Protein AF-A0A7W0FYQ3-F1 (afdb_monomer_lite)

Sequence (183 aa):
MTAQVAVAYENARLYTEAQRHATELKQEVAERKQAEEERARLLIREQAARAEAEAANRAKDEFLATLSHELRTPLTSVLGWSHLLRSGNLSEDASSTALETIERNAKAQSQLIDDLLDVSRIITGKLRLDAHPVEIASIIEAAIESVRPAARAKNIQLQSEVKPVAGSLFGDANRLQQVAWNL

Foldseek 3Di:
DVVVVVVVVVVVVVVVVVVVVVVVVVVVVVVVVVVVVVVVVVVVVVVVVVVVVVVVVVVVVVVVVVLVVQLVVLVVLLVVLVVVVVVVPDDPVSNVVSVVSNVVSVVSNVVSVVVVVQVVCVVVVNDDWPKDFAFVLVLLVVLCVVCVVVCVVVVHDDDDDDDGDPGTDIGRSVVSSVVSNVD

Structure (mmCIF, N/CA/C/O backbone):
data_AF-A0A7W0FYQ3-F1
#
_entry.id   AF-A0A7W0FYQ3-F1
#
loop_
_atom_site.group_PDB
_atom_site.id
_atom_site.type_symbol
_atom_site.label_atom_id
_atom_site.label_alt_id
_atom_site.label_comp_id
_atom_site.label_asym_id
_atom_site.label_entity_id
_atom_site.label_seq_id
_atom_site.pdbx_PDB_ins_code
_atom_site.Cartn_x
_atom_site.Cartn_y
_atom_site.Cartn_z
_atom_site.occupancy
_atom_site.B_iso_or_equiv
_atom_site.auth_seq_id
_atom_site.auth_comp_id
_atom_site.auth_asym_id
_atom_site.auth_atom_id
_atom_site.pdbx_PDB_model_num
ATOM 1 N N . MET A 1 1 ? 56.662 3.276 -75.898 1.00 59.31 1 MET A N 1
ATOM 2 C CA . MET A 1 1 ? 55.219 2.941 -75.914 1.00 59.31 1 MET A CA 1
ATOM 3 C C . MET A 1 1 ? 54.872 1.841 -74.900 1.00 59.31 1 MET A C 1
ATOM 5 O O . MET A 1 1 ? 53.914 2.012 -74.166 1.00 59.31 1 MET A O 1
ATOM 9 N N . THR A 1 2 ? 55.678 0.781 -74.754 1.00 70.06 2 THR A N 1
ATOM 10 C CA . THR A 1 2 ? 55.474 -0.312 -73.771 1.00 70.06 2 THR A CA 1
ATOM 11 C C . THR A 1 2 ? 55.499 0.114 -72.292 1.00 70.06 2 THR A C 1
ATOM 13 O O . THR A 1 2 ? 54.662 -0.343 -71.522 1.00 70.06 2 THR A O 1
ATOM 16 N N . ALA A 1 3 ? 56.384 1.034 -71.887 1.00 73.12 3 ALA A N 1
ATOM 17 C CA . ALA A 1 3 ? 56.471 1.493 -70.490 1.00 73.12 3 ALA A CA 1
ATOM 18 C C . ALA A 1 3 ? 55.251 2.318 -70.022 1.00 73.12 3 ALA A C 1
ATOM 20 O O . ALA A 1 3 ? 54.804 2.175 -68.891 1.00 73.12 3 ALA A O 1
ATOM 21 N N . GLN A 1 4 ? 54.668 3.146 -70.898 1.00 76.50 4 GLN A N 1
ATOM 22 C CA . GLN A 1 4 ? 53.464 3.930 -70.577 1.00 76.50 4 GLN A CA 1
ATOM 23 C C . GLN A 1 4 ? 52.219 3.051 -70.411 1.00 76.50 4 GLN A C 1
ATOM 25 O O . GLN A 1 4 ? 51.385 3.334 -69.556 1.00 76.50 4 GLN A O 1
ATOM 30 N N . VAL A 1 5 ? 52.107 1.974 -71.194 1.00 82.06 5 VAL A N 1
ATOM 31 C CA . VAL A 1 5 ? 50.994 1.018 -71.084 1.00 82.06 5 VAL A CA 1
ATOM 32 C C . VAL A 1 5 ? 51.070 0.235 -69.768 1.00 82.06 5 VAL A C 1
ATOM 34 O O . VAL A 1 5 ? 50.047 0.061 -69.113 1.00 82.06 5 VAL A O 1
ATOM 37 N N . ALA A 1 6 ? 52.272 -0.167 -69.336 1.00 84.19 6 ALA A N 1
ATOM 38 C CA . ALA A 1 6 ? 52.471 -0.849 -68.055 1.00 84.19 6 ALA A CA 1
ATOM 39 C C . ALA A 1 6 ? 52.086 0.038 -66.855 1.00 84.19 6 ALA A C 1
ATOM 41 O O . ALA A 1 6 ? 51.335 -0.397 -65.987 1.00 84.19 6 ALA A O 1
ATOM 42 N N . VAL A 1 7 ? 52.513 1.307 -66.856 1.00 88.62 7 VAL A N 1
ATOM 43 C CA . VAL A 1 7 ? 52.157 2.277 -65.803 1.00 88.62 7 VAL A CA 1
ATOM 44 C C . VAL A 1 7 ? 50.650 2.557 -65.773 1.00 88.62 7 VAL A C 1
ATOM 46 O O . VAL A 1 7 ? 50.057 2.626 -64.700 1.00 88.62 7 VAL A O 1
ATOM 49 N N . ALA A 1 8 ? 50.001 2.693 -66.934 1.00 86.81 8 ALA A N 1
ATOM 50 C CA . ALA A 1 8 ? 48.554 2.902 -67.000 1.00 86.81 8 ALA A CA 1
ATOM 51 C C . ALA A 1 8 ? 47.765 1.699 -66.450 1.00 86.81 8 ALA A C 1
ATOM 53 O O . ALA A 1 8 ? 46.777 1.888 -65.740 1.00 86.81 8 ALA A O 1
ATOM 54 N N . TYR A 1 9 ? 48.222 0.476 -66.737 1.00 89.38 9 TYR A N 1
ATOM 55 C CA . TYR A 1 9 ? 47.620 -0.749 -66.212 1.00 89.38 9 TYR A CA 1
ATOM 56 C C . TYR A 1 9 ? 47.786 -0.867 -64.692 1.00 89.38 9 TYR A C 1
ATOM 58 O O . TYR A 1 9 ? 46.826 -1.167 -63.984 1.00 89.38 9 TYR A O 1
ATOM 66 N N . GLU A 1 10 ? 48.981 -0.580 -64.175 1.00 92.06 10 GLU A N 1
ATOM 67 C CA . GLU A 1 10 ? 49.261 -0.628 -62.739 1.00 92.06 10 GLU A CA 1
ATOM 68 C C . GLU A 1 10 ? 48.471 0.436 -61.965 1.00 92.06 10 GLU A 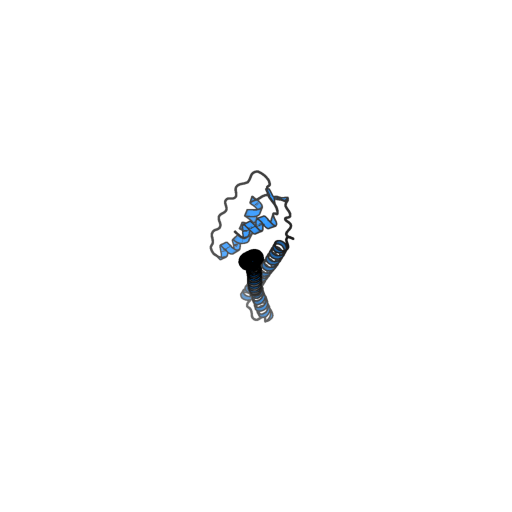C 1
ATOM 70 O O . GLU A 1 10 ? 47.853 0.124 -60.947 1.00 92.06 10 GLU A O 1
ATOM 75 N N . ASN A 1 11 ? 48.353 1.651 -62.510 1.00 90.19 11 ASN A N 1
ATOM 76 C CA . ASN A 1 11 ? 47.479 2.686 -61.956 1.00 90.19 11 ASN A CA 1
ATOM 77 C C . ASN A 1 11 ? 46.006 2.246 -61.941 1.00 90.19 11 ASN A C 1
ATOM 79 O O . ASN A 1 11 ? 45.339 2.387 -60.919 1.00 90.19 11 ASN A O 1
ATOM 83 N N . ALA A 1 12 ? 45.488 1.681 -63.038 1.00 91.00 12 ALA A N 1
ATOM 84 C CA . ALA A 1 12 ? 44.108 1.191 -63.098 1.00 91.00 12 ALA A CA 1
ATOM 85 C C . ALA A 1 12 ? 43.838 0.073 -62.074 1.00 91.00 12 ALA A C 1
ATOM 87 O O . ALA A 1 12 ? 42.773 0.051 -61.445 1.00 91.00 12 ALA A O 1
ATOM 88 N N . ARG A 1 13 ? 44.815 -0.819 -61.851 1.00 93.19 13 ARG A N 1
ATOM 89 C CA . ARG A 1 13 ? 44.737 -1.855 -60.813 1.00 93.19 13 ARG A CA 1
ATOM 90 C C . ARG A 1 13 ? 44.665 -1.238 -59.415 1.00 93.19 13 ARG A C 1
ATOM 92 O O . ARG A 1 13 ? 43.752 -1.567 -58.662 1.00 93.19 13 ARG A O 1
ATOM 99 N N . LEU A 1 14 ? 45.559 -0.297 -59.106 1.00 92.56 14 LEU A N 1
ATOM 100 C CA . LEU A 1 14 ? 45.597 0.398 -57.814 1.00 92.56 14 LEU A CA 1
ATOM 101 C C . LEU A 1 14 ? 44.308 1.185 -57.532 1.00 92.56 14 LEU A C 1
ATOM 103 O O . LEU A 1 14 ? 43.806 1.151 -56.410 1.00 92.56 14 LEU A O 1
ATOM 107 N N . TYR A 1 15 ? 43.723 1.845 -58.538 1.00 91.50 15 TYR A N 1
ATOM 108 C CA . TYR A 1 15 ? 42.426 2.519 -58.388 1.00 91.50 15 TYR A CA 1
ATOM 109 C C . TYR A 1 15 ? 41.294 1.541 -58.061 1.00 91.50 15 TYR A C 1
ATOM 111 O O . TYR A 1 15 ? 40.444 1.843 -57.223 1.00 91.50 15 TYR A O 1
ATOM 119 N N . THR A 1 16 ? 41.295 0.366 -58.691 1.00 93.38 16 THR A N 1
ATOM 120 C CA . THR A 1 16 ? 40.281 -0.669 -58.450 1.00 93.38 16 THR A CA 1
ATOM 121 C C . THR A 1 16 ? 40.422 -1.262 -57.044 1.00 93.38 16 THR A C 1
ATOM 123 O O . THR A 1 16 ? 39.429 -1.403 -56.331 1.00 93.38 16 THR A O 1
ATOM 126 N N . GLU A 1 17 ? 41.652 -1.547 -56.602 1.00 94.31 17 GLU A N 1
ATOM 127 C CA . GLU A 1 17 ? 41.946 -2.008 -55.236 1.00 94.31 17 GLU A CA 1
ATOM 128 C C . GLU A 1 17 ? 41.535 -0.960 -54.187 1.00 94.31 17 GLU A C 1
ATOM 130 O O . GLU A 1 17 ? 40.847 -1.287 -53.218 1.00 94.31 17 GLU A O 1
ATOM 135 N N . ALA A 1 18 ? 41.859 0.317 -54.417 1.00 93.81 18 ALA A N 1
ATOM 136 C CA . ALA A 1 18 ? 41.460 1.413 -53.536 1.00 93.81 18 ALA A CA 1
ATOM 137 C C . ALA A 1 18 ? 39.931 1.578 -53.454 1.00 93.81 18 ALA A C 1
ATOM 139 O O . ALA A 1 18 ? 39.393 1.783 -52.365 1.00 93.81 18 ALA A O 1
ATOM 140 N N . GLN A 1 19 ? 39.208 1.449 -54.575 1.00 94.06 19 GLN A N 1
ATOM 141 C CA . GLN A 1 19 ? 37.739 1.468 -54.580 1.00 94.06 19 GLN A CA 1
ATOM 142 C C . GLN A 1 19 ? 37.133 0.275 -53.832 1.00 94.06 19 GLN A C 1
ATOM 144 O O . GLN A 1 19 ? 36.117 0.438 -53.145 1.00 94.06 19 GLN A O 1
ATOM 149 N N . ARG A 1 20 ? 37.758 -0.906 -53.924 1.00 94.44 20 ARG A N 1
ATOM 150 C CA . ARG A 1 20 ? 37.317 -2.096 -53.190 1.00 94.44 20 ARG A CA 1
ATOM 151 C C . ARG A 1 20 ? 37.462 -1.891 -51.684 1.00 94.44 20 ARG A C 1
ATOM 153 O O . ARG A 1 20 ? 36.467 -1.990 -50.972 1.00 94.44 20 ARG A O 1
ATOM 160 N N . HIS A 1 21 ? 38.645 -1.481 -51.223 1.00 94.56 21 HIS A N 1
ATOM 161 C CA . HIS A 1 21 ? 38.889 -1.189 -49.807 1.00 94.56 21 HIS A CA 1
ATOM 162 C C . HIS A 1 21 ? 37.999 -0.054 -49.281 1.00 94.56 21 HIS A C 1
ATOM 164 O O . HIS A 1 21 ? 37.504 -0.123 -48.160 1.00 94.56 21 HIS A O 1
ATOM 170 N N . ALA A 1 22 ? 37.739 0.983 -50.085 1.00 94.31 22 ALA A N 1
ATOM 171 C CA . ALA A 1 22 ? 36.826 2.056 -49.692 1.00 94.31 22 ALA A CA 1
ATOM 172 C C . ALA A 1 22 ? 35.382 1.556 -49.510 1.00 94.31 22 ALA A C 1
ATOM 174 O O . ALA A 1 22 ? 34.666 2.052 -48.641 1.00 94.31 22 ALA A O 1
ATOM 175 N N . THR A 1 23 ? 34.944 0.589 -50.321 1.00 95.69 23 THR A N 1
ATOM 176 C CA . THR A 1 23 ? 33.623 -0.044 -50.179 1.00 95.69 23 THR A CA 1
ATOM 177 C C . THR A 1 23 ? 33.562 -0.928 -48.935 1.00 95.69 23 THR A C 1
ATOM 179 O O . THR A 1 23 ? 32.617 -0.802 -48.160 1.00 95.69 23 THR A O 1
ATOM 182 N N . GLU A 1 24 ? 34.590 -1.747 -48.708 1.00 95.81 24 GLU A N 1
ATOM 183 C CA . GLU A 1 24 ? 34.714 -2.614 -47.526 1.00 95.81 24 GLU A CA 1
ATOM 184 C C . GLU A 1 24 ? 34.703 -1.789 -46.225 1.00 95.81 24 GLU A C 1
ATOM 186 O O . GLU A 1 24 ? 33.894 -2.045 -45.336 1.00 95.81 24 GLU A O 1
ATOM 191 N N . LEU A 1 25 ? 35.502 -0.716 -46.148 1.00 96.06 25 LEU A N 1
ATOM 192 C CA . LEU A 1 25 ? 35.517 0.193 -44.995 1.00 96.06 25 LEU A CA 1
ATOM 193 C C . LEU A 1 25 ? 34.165 0.878 -44.769 1.00 96.06 25 LEU A C 1
ATOM 195 O O . LEU A 1 25 ? 33.739 1.046 -43.629 1.00 96.06 25 LEU A O 1
ATOM 199 N N . LYS A 1 26 ? 33.470 1.286 -45.839 1.00 96.06 26 LYS A N 1
ATOM 200 C CA . LYS A 1 26 ? 32.128 1.879 -45.717 1.00 96.06 26 LYS A CA 1
ATOM 201 C C . LYS A 1 26 ? 31.119 0.884 -45.153 1.00 96.06 26 LYS A C 1
ATOM 203 O O . LYS A 1 26 ? 30.284 1.291 -44.348 1.00 96.06 26 LYS A O 1
ATOM 208 N N . GLN A 1 27 ? 31.188 -0.380 -45.569 1.00 95.94 27 GLN A N 1
ATOM 209 C CA . GLN A 1 27 ? 30.340 -1.442 -45.029 1.00 95.94 27 GLN A CA 1
ATOM 210 C C . GLN A 1 27 ? 30.655 -1.691 -43.552 1.00 95.94 27 GLN A C 1
ATOM 212 O O . GLN A 1 27 ? 29.742 -1.629 -42.736 1.00 95.94 27 GLN A O 1
ATOM 217 N N . GLU A 1 28 ? 31.931 -1.830 -43.185 1.00 96.25 28 GLU A N 1
ATOM 218 C CA . GLU A 1 28 ? 32.334 -2.037 -41.788 1.00 96.25 28 GLU A CA 1
ATOM 219 C C . GLU A 1 28 ? 31.903 -0.868 -40.884 1.00 96.25 28 GLU A C 1
ATOM 221 O O . GLU A 1 28 ? 31.387 -1.071 -39.784 1.00 96.25 28 GLU A O 1
ATOM 226 N N . VAL A 1 29 ? 32.064 0.378 -41.344 1.00 96.56 29 VAL A N 1
ATOM 227 C CA . VAL A 1 29 ? 31.608 1.563 -40.599 1.00 96.56 29 VAL A CA 1
ATOM 228 C C . VAL A 1 29 ? 30.086 1.572 -40.452 1.00 96.56 29 VAL A C 1
ATOM 230 O O . VAL A 1 29 ? 29.584 1.921 -39.383 1.00 96.56 29 VAL A O 1
ATOM 233 N N . ALA A 1 30 ? 29.342 1.186 -41.493 1.00 96.38 30 ALA A N 1
ATOM 234 C CA . ALA A 1 30 ? 27.887 1.101 -41.426 1.00 96.38 30 ALA A CA 1
ATOM 235 C C . ALA A 1 30 ? 27.428 0.028 -40.425 1.00 96.38 30 ALA A C 1
ATOM 237 O O . ALA A 1 30 ? 26.564 0.311 -39.596 1.00 96.38 30 ALA A O 1
ATOM 238 N N . GLU A 1 31 ? 28.043 -1.155 -40.448 1.00 96.56 31 GLU A N 1
ATOM 239 C CA . GLU A 1 31 ? 27.765 -2.248 -39.508 1.00 96.56 31 GLU A CA 1
ATOM 240 C C . GLU A 1 31 ? 28.081 -1.846 -38.064 1.00 96.56 31 GLU A C 1
ATOM 242 O O . GLU A 1 31 ? 27.248 -2.012 -37.172 1.00 96.56 31 GLU A O 1
ATOM 247 N N . ARG A 1 32 ? 29.251 -1.239 -37.824 1.00 96.81 32 ARG A N 1
ATOM 248 C CA . ARG A 1 32 ? 29.629 -0.743 -36.491 1.00 96.81 32 ARG A CA 1
ATOM 249 C C . ARG A 1 32 ? 28.654 0.308 -35.978 1.00 96.81 32 ARG A C 1
ATOM 251 O O . ARG A 1 32 ? 28.260 0.244 -34.817 1.00 96.81 32 ARG A O 1
ATOM 258 N N . LYS A 1 33 ? 28.240 1.246 -36.834 1.00 96.75 33 LYS A N 1
ATOM 259 C CA . LYS A 1 33 ? 27.274 2.284 -36.461 1.00 96.75 33 LYS A CA 1
ATOM 260 C C . LYS A 1 33 ? 25.912 1.681 -36.109 1.00 96.75 33 LYS A C 1
ATOM 262 O O . LYS A 1 33 ? 25.315 2.081 -35.116 1.00 96.75 33 LYS A O 1
ATOM 267 N N . GLN A 1 34 ? 25.442 0.696 -36.875 1.00 97.06 34 GLN A N 1
ATOM 268 C CA . GLN A 1 34 ? 24.200 -0.016 -36.562 1.00 97.06 34 GLN A CA 1
ATOM 269 C C . GLN A 1 34 ? 24.290 -0.760 -35.225 1.00 97.06 34 GLN A C 1
ATOM 271 O O . GLN A 1 34 ? 23.384 -0.640 -34.400 1.00 97.06 34 GLN A O 1
ATOM 276 N N . ALA A 1 35 ? 25.396 -1.464 -34.976 1.00 96.81 35 ALA A N 1
ATOM 277 C CA . ALA A 1 35 ? 25.623 -2.157 -33.712 1.00 96.81 35 ALA A CA 1
ATOM 278 C C . ALA A 1 35 ? 25.687 -1.186 -32.518 1.00 96.81 35 ALA A C 1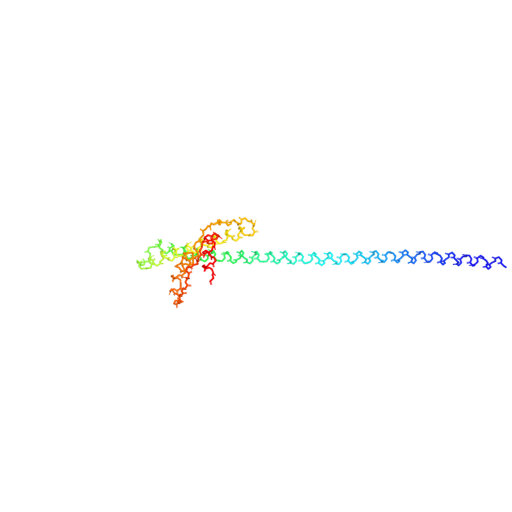
ATOM 280 O O . ALA A 1 35 ? 25.174 -1.484 -31.439 1.00 96.81 35 ALA A O 1
ATOM 281 N N . GLU A 1 36 ? 26.289 -0.007 -32.698 1.00 97.31 36 GLU A N 1
ATOM 282 C CA . GLU A 1 36 ? 26.339 1.039 -31.675 1.00 97.31 36 GLU A CA 1
ATOM 283 C C . GLU A 1 36 ? 24.947 1.621 -31.380 1.00 97.31 36 GLU A C 1
ATOM 285 O O . GLU A 1 36 ? 24.570 1.750 -30.214 1.00 97.31 36 GLU A O 1
ATOM 290 N N . GLU A 1 37 ? 24.146 1.896 -32.414 1.00 97.38 37 GLU A N 1
ATOM 291 C CA . GLU A 1 37 ? 22.762 2.360 -32.267 1.00 97.38 37 GLU A CA 1
ATOM 292 C C . GLU A 1 37 ? 21.875 1.318 -31.567 1.00 97.38 37 GLU A C 1
ATOM 294 O O . GLU A 1 37 ? 21.079 1.662 -30.688 1.00 97.38 37 GLU A O 1
ATOM 299 N N . GLU A 1 38 ? 22.017 0.038 -31.915 1.00 97.38 38 GLU A N 1
ATOM 300 C CA . GLU A 1 38 ? 21.297 -1.052 -31.256 1.00 97.38 38 GLU A CA 1
ATOM 301 C C . GLU A 1 38 ? 21.706 -1.181 -29.786 1.00 97.38 38 GLU A C 1
ATOM 303 O O . GLU A 1 38 ? 20.845 -1.242 -28.902 1.00 97.38 38 GLU A O 1
ATOM 308 N N . ARG A 1 39 ? 23.011 -1.130 -29.500 1.00 97.69 39 ARG A N 1
ATOM 309 C CA . ARG A 1 39 ? 23.532 -1.167 -28.132 1.00 97.69 39 ARG A CA 1
ATOM 310 C C . ARG A 1 39 ? 23.029 0.011 -27.302 1.00 97.69 39 ARG A C 1
ATOM 312 O O . ARG A 1 39 ? 22.635 -0.190 -26.155 1.00 97.69 39 ARG A O 1
ATOM 319 N N . ALA A 1 40 ? 22.992 1.215 -27.872 1.00 97.50 40 ALA A N 1
ATOM 320 C CA . ALA A 1 40 ? 22.446 2.394 -27.206 1.00 97.50 40 ALA A CA 1
ATOM 321 C C . ALA A 1 40 ? 20.952 2.221 -26.886 1.00 97.50 40 ALA A C 1
ATOM 323 O 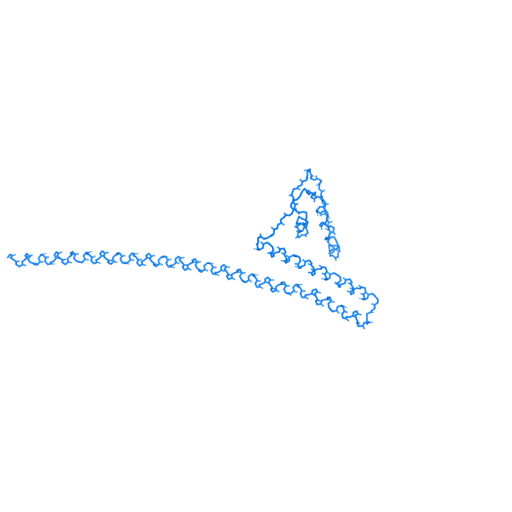O . ALA A 1 40 ? 20.519 2.514 -25.772 1.00 97.50 40 ALA A O 1
ATOM 324 N N . ARG A 1 41 ? 20.160 1.674 -27.820 1.00 97.56 41 ARG A N 1
ATOM 325 C CA . ARG A 1 41 ? 18.734 1.380 -27.585 1.00 97.56 41 ARG A CA 1
ATOM 326 C C . ARG A 1 41 ? 18.525 0.338 -26.490 1.00 97.56 41 ARG A C 1
ATOM 328 O O . ARG A 1 41 ? 17.636 0.512 -25.657 1.00 97.56 41 ARG A O 1
ATOM 335 N N . LEU A 1 42 ? 19.316 -0.734 -26.486 1.00 97.69 42 LEU A N 1
ATOM 336 C CA . LEU A 1 42 ? 19.248 -1.768 -25.452 1.00 97.69 42 LEU A CA 1
ATOM 337 C C . LEU A 1 42 ? 19.624 -1.209 -24.080 1.00 97.69 42 LEU A C 1
ATOM 339 O O . LEU A 1 42 ? 18.930 -1.499 -23.110 1.00 97.69 42 LEU A O 1
ATOM 343 N N . LEU A 1 43 ? 20.653 -0.359 -24.010 1.00 98.00 43 LEU A N 1
ATOM 344 C CA . LEU A 1 43 ? 21.060 0.295 -22.769 1.00 98.00 43 LEU A CA 1
ATOM 345 C C . LEU A 1 43 ? 19.946 1.190 -22.211 1.00 98.00 43 LEU A C 1
ATOM 347 O O . LEU A 1 43 ? 19.642 1.108 -21.028 1.00 98.00 43 LEU A O 1
ATOM 351 N N . ILE A 1 44 ? 19.290 1.989 -23.058 1.00 97.88 44 ILE A N 1
ATOM 352 C CA . ILE A 1 44 ? 18.160 2.834 -22.635 1.00 97.88 44 ILE A CA 1
ATOM 353 C C . ILE A 1 44 ? 17.006 1.977 -22.094 1.00 97.88 44 ILE A C 1
ATOM 355 O O . ILE A 1 44 ? 16.415 2.313 -21.069 1.00 97.88 44 ILE A O 1
ATOM 359 N N . ARG A 1 45 ? 16.682 0.859 -22.758 1.00 97.44 45 ARG A N 1
ATOM 360 C CA . ARG A 1 45 ? 15.625 -0.059 -22.299 1.00 97.44 45 ARG A CA 1
ATOM 361 C C . ARG A 1 45 ? 15.975 -0.736 -20.978 1.00 97.44 45 ARG A C 1
ATOM 363 O O . ARG A 1 45 ? 15.107 -0.838 -20.119 1.00 97.44 45 ARG A O 1
ATOM 370 N N . GLU A 1 46 ? 17.217 -1.186 -20.819 1.00 98.06 46 GLU A N 1
ATOM 371 C CA . GLU A 1 46 ? 17.693 -1.791 -19.573 1.00 98.06 46 GLU A CA 1
ATOM 372 C C . GLU A 1 46 ? 17.628 -0.786 -18.425 1.00 98.06 46 GLU A C 1
ATOM 374 O O . GLU A 1 46 ? 17.046 -1.096 -17.390 1.00 98.06 46 GLU A O 1
ATOM 379 N N . GLN A 1 47 ? 18.105 0.441 -18.641 1.00 98.00 47 GLN A N 1
ATOM 380 C CA . GLN A 1 47 ? 18.053 1.500 -17.636 1.00 98.00 47 GLN A CA 1
ATOM 381 C C . GLN A 1 47 ? 16.616 1.844 -17.239 1.00 98.00 47 GLN A C 1
ATOM 383 O O . GLN A 1 47 ? 16.338 2.010 -16.053 1.00 98.00 47 GLN A O 1
ATOM 388 N N . ALA A 1 48 ? 15.694 1.917 -18.204 1.00 97.50 48 ALA A N 1
ATOM 389 C CA . ALA A 1 48 ? 14.282 2.164 -17.929 1.00 97.50 48 ALA A CA 1
ATOM 390 C C . ALA A 1 48 ? 13.650 1.024 -17.112 1.00 97.50 48 ALA A C 1
ATOM 392 O O . ALA A 1 48 ? 13.039 1.281 -16.076 1.00 97.50 48 ALA A O 1
ATOM 393 N N . ALA A 1 49 ? 13.853 -0.230 -17.528 1.00 97.00 49 ALA A N 1
ATOM 394 C CA . ALA A 1 49 ? 13.335 -1.401 -16.819 1.00 97.00 49 ALA A CA 1
ATOM 395 C C . ALA A 1 49 ? 13.929 -1.528 -15.407 1.00 97.00 49 ALA A C 1
ATOM 397 O O . ALA A 1 49 ? 13.227 -1.853 -14.449 1.00 97.00 49 ALA A O 1
ATOM 398 N N . ARG A 1 50 ? 15.222 -1.229 -15.256 1.00 97.81 50 ARG A N 1
ATOM 399 C CA . ARG A 1 50 ? 15.898 -1.205 -13.961 1.00 97.81 50 ARG A CA 1
ATOM 400 C C . ARG A 1 50 ? 15.349 -0.102 -13.063 1.00 97.81 50 ARG A C 1
ATOM 402 O O . ARG A 1 50 ? 15.077 -0.366 -11.896 1.00 97.81 50 ARG A O 1
ATOM 409 N N . ALA A 1 51 ? 15.153 1.105 -13.589 1.00 97.31 51 ALA A N 1
ATOM 410 C CA . ALA A 1 51 ? 14.579 2.212 -12.830 1.00 97.31 51 ALA A CA 1
ATOM 411 C C . ALA A 1 51 ? 13.153 1.896 -12.348 1.00 97.31 51 ALA A C 1
ATOM 413 O O . ALA A 1 51 ? 12.819 2.196 -11.202 1.00 97.31 51 ALA A O 1
ATOM 414 N N . GLU A 1 52 ? 12.339 1.248 -13.186 1.00 96.12 52 GLU A N 1
ATOM 415 C CA . GLU A 1 52 ? 10.998 0.776 -12.825 1.00 96.12 52 GLU A CA 1
ATOM 416 C C . GLU A 1 52 ? 11.049 -0.288 -11.718 1.00 96.12 52 GLU A C 1
ATOM 418 O O . GLU A 1 52 ? 10.360 -0.161 -10.705 1.00 96.12 52 GLU A O 1
ATOM 423 N N . ALA A 1 53 ? 11.920 -1.292 -11.853 1.00 95.50 53 ALA A N 1
ATOM 424 C CA . ALA A 1 53 ? 12.098 -2.332 -10.841 1.00 95.50 53 ALA A CA 1
ATOM 425 C C . ALA A 1 53 ? 12.597 -1.765 -9.499 1.00 95.50 53 ALA A C 1
ATOM 427 O O . ALA A 1 53 ? 12.116 -2.152 -8.432 1.00 95.50 53 ALA A O 1
ATOM 428 N N . GLU A 1 54 ? 13.538 -0.822 -9.531 1.00 96.12 54 GLU A N 1
ATOM 429 C CA . GLU A 1 54 ? 14.029 -0.142 -8.333 1.00 96.12 54 GLU A CA 1
ATOM 430 C C . GLU A 1 54 ? 12.946 0.734 -7.688 1.00 96.12 54 GLU A C 1
ATOM 432 O O . GLU A 1 54 ? 12.841 0.765 -6.463 1.00 96.12 54 GLU A O 1
ATOM 437 N N . ALA A 1 55 ? 12.115 1.417 -8.482 1.00 94.25 55 ALA A N 1
ATOM 438 C CA . ALA A 1 55 ? 10.978 2.177 -7.969 1.00 94.25 55 ALA A CA 1
ATOM 439 C C . ALA A 1 55 ? 9.939 1.264 -7.300 1.00 94.25 55 ALA A C 1
ATOM 441 O O . ALA A 1 55 ? 9.488 1.568 -6.196 1.00 94.25 55 ALA A O 1
ATOM 442 N N . ALA A 1 56 ? 9.621 0.121 -7.913 1.00 88.88 56 ALA A N 1
ATOM 443 C CA . ALA A 1 56 ? 8.721 -0.873 -7.336 1.00 88.88 56 ALA A CA 1
ATOM 444 C C . ALA A 1 56 ? 9.268 -1.459 -6.022 1.00 88.88 56 ALA A C 1
ATOM 446 O O . ALA A 1 56 ? 8.522 -1.603 -5.053 1.00 88.88 56 ALA A O 1
ATOM 447 N N . ASN A 1 57 ? 10.573 -1.747 -5.954 1.00 91.44 57 ASN A N 1
ATOM 448 C CA . ASN A 1 57 ? 11.210 -2.211 -4.719 1.00 91.44 57 ASN A CA 1
ATOM 449 C C . ASN A 1 57 ? 11.171 -1.150 -3.616 1.00 91.44 57 ASN A C 1
ATOM 451 O O . ASN A 1 57 ? 10.790 -1.472 -2.495 1.00 91.44 57 ASN A O 1
ATOM 455 N N . ARG A 1 58 ? 11.485 0.116 -3.927 1.00 92.81 58 ARG A N 1
ATOM 456 C CA . ARG A 1 58 ? 11.376 1.207 -2.945 1.00 92.81 58 ARG A CA 1
ATOM 457 C C . ARG A 1 58 ? 9.951 1.352 -2.415 1.00 92.81 58 ARG A C 1
ATOM 459 O O . ARG A 1 58 ? 9.765 1.401 -1.206 1.00 92.81 58 ARG A O 1
ATOM 466 N N . ALA A 1 59 ? 8.952 1.331 -3.298 1.00 87.12 59 ALA A N 1
ATOM 467 C CA . ALA A 1 59 ? 7.547 1.395 -2.897 1.00 87.12 59 ALA A CA 1
ATOM 468 C C . ALA A 1 59 ? 7.148 0.216 -1.991 1.00 87.12 59 ALA A C 1
ATOM 470 O O . ALA A 1 59 ? 6.434 0.398 -1.006 1.00 87.12 59 ALA A O 1
ATOM 471 N N . LYS A 1 60 ? 7.639 -0.996 -2.284 1.00 88.50 60 LYS A N 1
ATOM 472 C CA . LYS A 1 60 ? 7.433 -2.176 -1.434 1.00 88.50 60 LYS A CA 1
ATOM 473 C C . LYS A 1 60 ? 8.072 -2.003 -0.053 1.00 88.50 60 LYS A C 1
ATOM 475 O O . LYS A 1 60 ? 7.436 -2.338 0.945 1.00 88.50 60 LYS A O 1
ATOM 480 N N . ASP A 1 61 ? 9.299 -1.497 0.015 1.00 93.06 61 ASP A N 1
ATOM 481 C CA . ASP A 1 61 ? 10.011 -1.303 1.280 1.00 93.06 61 ASP A CA 1
ATOM 482 C C . ASP A 1 61 ? 9.349 -0.212 2.137 1.00 93.06 61 ASP A C 1
ATOM 484 O O . ASP A 1 61 ? 9.131 -0.417 3.333 1.00 93.06 61 ASP A O 1
ATOM 488 N N . GLU A 1 62 ? 8.943 0.907 1.530 1.00 91.88 62 GLU A N 1
ATOM 489 C CA . GLU A 1 62 ? 8.182 1.977 2.192 1.00 91.88 62 GLU A CA 1
ATOM 490 C C . GLU A 1 62 ? 6.834 1.470 2.725 1.00 91.88 62 GLU A C 1
ATOM 492 O O . GLU A 1 62 ? 6.455 1.763 3.865 1.00 91.88 62 GLU A O 1
ATOM 497 N N . PHE A 1 63 ? 6.133 0.652 1.936 1.00 88.69 63 PHE A N 1
ATOM 498 C CA . PHE A 1 63 ? 4.886 0.014 2.346 1.00 88.69 63 PHE A CA 1
ATOM 499 C C . PHE A 1 63 ? 5.092 -0.911 3.552 1.00 88.69 63 PHE A C 1
ATOM 501 O O . PHE A 1 63 ? 4.376 -0.795 4.547 1.00 88.69 63 PHE A O 1
ATOM 508 N N . LEU A 1 64 ? 6.103 -1.787 3.517 1.00 90.81 64 LEU A N 1
ATOM 509 C CA . LEU A 1 64 ? 6.418 -2.690 4.630 1.00 90.81 64 LEU A CA 1
ATOM 510 C C . LEU A 1 64 ? 6.841 -1.938 5.898 1.00 90.81 64 LEU A C 1
ATOM 512 O O . LEU A 1 64 ? 6.454 -2.336 7.002 1.00 90.81 64 LEU A O 1
ATOM 516 N N . ALA A 1 65 ? 7.607 -0.855 5.757 1.00 92.81 65 ALA A N 1
ATOM 517 C CA . ALA A 1 65 ? 7.990 -0.004 6.878 1.00 92.81 65 ALA A CA 1
ATOM 518 C C . ALA A 1 65 ? 6.752 0.636 7.522 1.00 92.8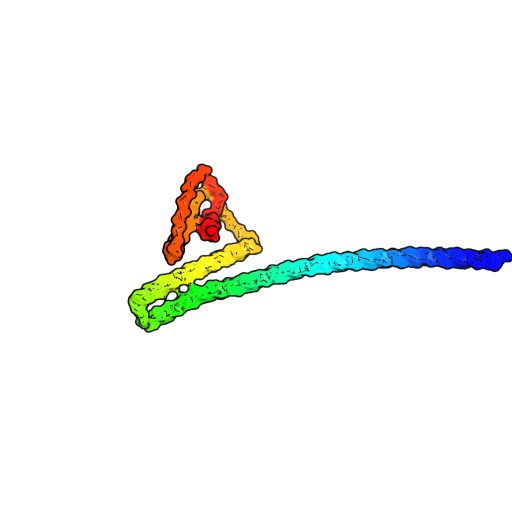1 65 ALA A C 1
ATOM 520 O O . ALA A 1 65 ? 6.556 0.513 8.732 1.00 92.81 65 ALA A O 1
ATOM 521 N N . THR A 1 66 ? 5.882 1.236 6.707 1.00 90.50 66 THR A N 1
ATOM 522 C CA . THR A 1 66 ? 4.635 1.871 7.157 1.00 90.50 66 THR A CA 1
ATOM 523 C C . THR A 1 66 ? 3.744 0.867 7.879 1.00 90.50 66 THR A C 1
ATOM 525 O O . THR A 1 66 ? 3.391 1.078 9.036 1.00 90.50 66 THR A O 1
ATOM 528 N N . LEU A 1 67 ? 3.478 -0.288 7.264 1.00 89.94 67 LEU A N 1
ATOM 529 C CA . LEU A 1 67 ? 2.692 -1.357 7.883 1.00 89.94 67 LEU A CA 1
ATOM 530 C C . LEU A 1 67 ? 3.264 -1.815 9.223 1.00 89.94 67 LEU A C 1
ATOM 532 O O . LEU A 1 67 ? 2.520 -2.028 10.178 1.00 89.94 67 LEU A O 1
ATOM 536 N N . SER A 1 68 ? 4.586 -1.969 9.310 1.00 91.88 68 SER A N 1
ATOM 537 C CA . SER A 1 68 ? 5.238 -2.390 10.551 1.00 91.88 68 SER A CA 1
ATOM 538 C C . SER A 1 68 ? 4.992 -1.394 11.686 1.00 91.88 68 SER A C 1
ATOM 540 O O . SER A 1 68 ? 4.819 -1.805 12.836 1.00 91.88 68 SER A O 1
ATOM 542 N N . HIS A 1 69 ? 4.960 -0.094 11.381 1.00 95.00 69 HIS A N 1
ATOM 543 C CA . HIS A 1 69 ? 4.632 0.950 12.349 1.00 95.00 69 HIS A CA 1
ATOM 544 C C . HIS A 1 69 ? 3.143 0.955 12.711 1.00 95.00 69 HIS A C 1
ATOM 546 O O . HIS A 1 69 ? 2.811 0.942 13.901 1.00 95.00 69 HIS A O 1
ATOM 552 N N . GLU A 1 70 ? 2.263 0.895 11.713 1.00 93.25 70 GLU A N 1
ATOM 553 C CA . GLU A 1 70 ? 0.808 0.897 11.907 1.00 93.25 70 GLU A CA 1
ATOM 554 C C . GLU A 1 70 ? 0.320 -0.323 12.696 1.00 93.25 70 GLU A C 1
ATOM 556 O O . GLU A 1 70 ? -0.570 -0.203 13.529 1.00 93.25 70 GLU A O 1
ATOM 561 N N . LEU A 1 71 ? 0.946 -1.493 12.527 1.00 92.56 71 LEU A N 1
ATOM 562 C CA . LEU A 1 71 ? 0.628 -2.689 13.316 1.00 92.56 71 LEU A CA 1
ATOM 563 C C . LEU A 1 71 ? 1.172 -2.619 14.749 1.00 92.56 71 LEU A C 1
ATOM 565 O O . LEU A 1 71 ? 0.541 -3.130 15.680 1.00 92.56 71 LEU A O 1
ATOM 569 N N . ARG A 1 72 ? 2.344 -2.002 14.948 1.00 94.06 72 ARG A N 1
ATOM 570 C CA . ARG A 1 72 ? 3.010 -1.939 16.259 1.00 94.06 72 ARG A CA 1
ATOM 571 C C . ARG A 1 72 ? 2.276 -1.029 17.237 1.00 94.06 72 ARG A C 1
ATOM 573 O O . ARG A 1 72 ? 2.202 -1.360 18.422 1.00 94.06 72 ARG A O 1
ATOM 580 N N . THR A 1 73 ? 1.757 0.101 16.773 1.00 93.81 73 THR A N 1
ATOM 581 C CA . THR A 1 73 ? 1.084 1.101 17.617 1.00 93.81 73 THR A CA 1
ATOM 582 C C . THR A 1 73 ? -0.111 0.530 18.403 1.00 93.81 73 THR A C 1
ATOM 584 O O . THR A 1 73 ? -0.071 0.585 19.639 1.00 93.81 73 THR A O 1
ATOM 587 N N . PRO A 1 74 ? -1.133 -0.085 17.769 1.00 93.69 74 PRO A N 1
ATOM 588 C CA . PRO A 1 74 ? -2.266 -0.657 18.490 1.00 93.69 74 PRO A CA 1
ATOM 589 C C . PRO A 1 74 ? -1.845 -1.829 19.379 1.00 93.69 74 PRO A C 1
ATOM 591 O O . PRO A 1 74 ? -2.305 -1.918 20.517 1.00 93.69 74 PRO A O 1
ATOM 594 N N . LEU A 1 75 ? -0.903 -2.672 18.929 1.00 96.56 75 LEU A N 1
ATOM 595 C CA . LEU A 1 75 ? -0.379 -3.777 19.739 1.00 96.56 75 LEU A CA 1
ATOM 596 C C . LEU A 1 75 ? 0.272 -3.280 21.034 1.00 96.56 75 LEU A C 1
ATOM 598 O O . LEU A 1 75 ? 0.031 -3.826 22.109 1.00 96.56 75 LEU A O 1
ATOM 602 N N . THR A 1 76 ? 1.087 -2.228 20.938 1.00 96.06 76 THR A N 1
ATOM 603 C CA . THR A 1 76 ? 1.771 -1.633 22.093 1.00 96.06 76 THR A CA 1
ATOM 604 C C . THR A 1 76 ? 0.756 -1.073 23.090 1.00 96.06 76 THR A C 1
ATOM 606 O O . THR A 1 76 ? 0.907 -1.275 24.294 1.00 96.06 76 THR A O 1
ATOM 609 N N . SER A 1 77 ? -0.314 -0.435 22.600 1.00 95.25 77 SER A N 1
ATOM 610 C CA . SER A 1 77 ? -1.409 0.054 23.444 1.00 95.25 77 SER A CA 1
ATOM 611 C C . SER A 1 77 ? -2.138 -1.089 24.158 1.00 95.25 77 SER A C 1
ATOM 613 O O . SER A 1 77 ? -2.317 -1.032 25.376 1.00 95.25 77 SER A O 1
ATOM 615 N N . VAL A 1 78 ? -2.489 -2.158 23.432 1.00 96.19 78 VAL A N 1
ATOM 616 C CA . VAL A 1 78 ? -3.150 -3.349 23.993 1.00 96.19 78 VAL A CA 1
ATOM 617 C C . VAL A 1 78 ? -2.297 -3.990 25.087 1.00 96.19 78 VAL A C 1
ATOM 619 O O . VAL A 1 78 ? -2.799 -4.263 26.180 1.00 96.19 78 VAL A O 1
ATOM 622 N N . LEU A 1 79 ? -1.004 -4.200 24.826 1.00 97.12 79 LEU A N 1
ATOM 623 C CA . LEU A 1 79 ? -0.081 -4.802 25.790 1.00 97.12 79 LEU A CA 1
ATOM 624 C C . LEU A 1 79 ? 0.108 -3.920 27.031 1.00 97.12 79 LEU A C 1
ATOM 626 O O . LEU A 1 79 ? 0.090 -4.438 28.148 1.00 97.12 79 LEU A O 1
ATOM 630 N N . GLY A 1 80 ? 0.249 -2.603 26.850 1.00 96.50 80 GLY A N 1
ATOM 631 C CA . GLY A 1 80 ? 0.405 -1.649 27.948 1.00 96.50 80 GLY A CA 1
ATOM 632 C C . GLY A 1 80 ? -0.795 -1.644 28.896 1.00 96.50 80 GLY A C 1
ATOM 633 O O . GLY A 1 80 ? -0.633 -1.843 30.101 1.00 96.50 80 GLY A O 1
ATOM 634 N N . TRP A 1 81 ? -2.009 -1.504 28.355 1.00 97.19 81 TRP A N 1
ATOM 635 C CA . TRP A 1 81 ? -3.236 -1.527 29.159 1.00 97.19 81 TRP A CA 1
ATOM 636 C C . TRP A 1 81 ? -3.495 -2.886 29.804 1.00 97.19 81 TRP A C 1
ATOM 638 O O . TRP A 1 81 ? -3.875 -2.940 30.973 1.00 97.19 81 TRP A O 1
ATOM 648 N N . SER A 1 82 ? -3.210 -3.984 29.099 1.00 96.94 82 SER A N 1
ATOM 649 C CA . SER A 1 82 ? -3.316 -5.333 29.668 1.00 96.94 82 SER A CA 1
ATOM 650 C C . SER A 1 82 ? -2.373 -5.520 30.860 1.00 96.94 82 SER A C 1
ATOM 652 O O . SER A 1 82 ? -2.742 -6.145 31.855 1.00 96.94 82 SER A O 1
ATOM 654 N N . HIS A 1 83 ? -1.160 -4.959 30.798 1.00 96.69 83 HIS A N 1
ATOM 655 C CA . HIS A 1 83 ? -0.207 -5.009 31.905 1.00 96.69 83 HIS A CA 1
ATOM 656 C C . HIS A 1 83 ? -0.683 -4.197 33.117 1.00 96.69 83 HIS A C 1
ATOM 658 O O . HIS A 1 83 ? -0.596 -4.682 34.246 1.00 96.69 83 HIS A O 1
ATOM 664 N N . LEU A 1 84 ? -1.225 -2.996 32.889 1.00 94.69 84 LEU A N 1
ATOM 665 C CA . LEU A 1 84 ? -1.776 -2.148 33.950 1.00 94.69 84 LEU A CA 1
ATOM 666 C C . LEU A 1 84 ? -2.995 -2.790 34.621 1.00 94.69 84 LEU A C 1
ATOM 668 O O . LEU A 1 84 ? -3.034 -2.853 35.848 1.00 94.69 84 LEU A O 1
ATOM 672 N N . LEU A 1 85 ? -3.930 -3.346 33.846 1.00 95.88 85 LEU A N 1
ATOM 673 C CA . LEU A 1 85 ? -5.071 -4.102 34.375 1.00 95.88 85 LEU A CA 1
ATOM 674 C C . LEU A 1 85 ? -4.608 -5.279 35.240 1.00 95.88 85 LEU A C 1
ATOM 676 O O . LEU A 1 85 ? -5.080 -5.454 36.361 1.00 95.88 85 LEU A O 1
ATOM 680 N N . ARG A 1 86 ? -3.618 -6.045 34.765 1.00 96.38 86 ARG A N 1
ATOM 681 C CA . ARG A 1 86 ? -3.062 -7.182 35.512 1.00 96.38 86 ARG A CA 1
ATOM 682 C C . ARG A 1 86 ? -2.370 -6.768 36.815 1.00 96.38 86 ARG A C 1
ATOM 684 O O . ARG A 1 86 ? -2.279 -7.585 37.724 1.00 96.38 86 ARG A O 1
ATOM 691 N N . SER A 1 87 ? -1.874 -5.534 36.914 1.00 94.69 87 SER A N 1
ATOM 692 C CA . SER A 1 87 ? -1.242 -5.031 38.141 1.00 94.69 87 SER A CA 1
ATOM 693 C C . SER A 1 87 ? -2.231 -4.793 39.288 1.00 94.69 87 SER A C 1
ATOM 695 O O . SER A 1 87 ? -1.801 -4.707 40.433 1.00 94.69 87 SER A O 1
ATOM 697 N N . GLY A 1 88 ? -3.534 -4.677 38.996 1.00 90.94 88 GLY A N 1
ATOM 698 C CA . GLY A 1 88 ? -4.580 -4.423 39.993 1.00 90.94 88 GLY A CA 1
ATOM 699 C C . GLY A 1 88 ? -4.597 -3.001 40.571 1.00 90.94 88 GLY A C 1
ATOM 700 O O . GLY A 1 88 ? -5.384 -2.728 41.468 1.00 90.94 88 GLY A O 1
ATOM 701 N N . ASN A 1 89 ? -3.760 -2.090 40.064 1.00 91.19 89 ASN A N 1
ATOM 702 C CA . ASN A 1 89 ? -3.597 -0.731 40.600 1.00 91.19 89 ASN A CA 1
ATOM 703 C C . ASN A 1 89 ? -4.494 0.327 39.926 1.00 91.19 89 ASN A C 1
ATOM 705 O O . ASN A 1 89 ? -4.279 1.524 40.113 1.00 91.19 89 ASN A O 1
ATOM 709 N N . LEU A 1 90 ? -5.456 -0.086 39.100 1.00 93.38 90 LEU A N 1
ATOM 710 C CA . LEU A 1 90 ? -6.372 0.824 38.412 1.00 93.38 90 LEU A CA 1
ATOM 711 C C . LEU A 1 90 ? -7.668 0.987 39.213 1.00 93.38 90 LEU A C 1
ATOM 713 O O . LEU A 1 90 ? -8.176 0.025 39.785 1.00 93.38 90 LEU A O 1
ATOM 717 N N . SER A 1 91 ? -8.229 2.198 39.214 1.00 94.81 91 SER A N 1
ATOM 718 C CA . SER A 1 91 ? -9.613 2.404 39.652 1.00 94.81 91 SER A CA 1
ATOM 719 C C . SER A 1 91 ? -10.589 1.677 38.718 1.00 94.81 91 SER A C 1
ATOM 721 O O . SER A 1 91 ? -10.222 1.255 37.618 1.00 94.81 91 SER A O 1
ATOM 723 N N . GLU A 1 92 ? -11.846 1.546 39.136 1.00 92.88 92 GLU A N 1
ATOM 724 C CA . GLU A 1 92 ? -12.896 0.925 38.321 1.00 92.88 92 GLU A CA 1
ATOM 725 C C . GLU A 1 92 ? -13.112 1.690 37.000 1.00 92.88 92 GLU A C 1
ATOM 727 O O . GLU A 1 92 ? -13.055 1.092 35.925 1.00 92.88 92 GLU A O 1
ATOM 732 N N . ASP A 1 93 ? -13.181 3.026 37.057 1.00 93.88 93 ASP A N 1
ATOM 733 C CA . ASP A 1 93 ? -13.280 3.894 35.871 1.00 93.88 93 ASP A CA 1
ATOM 734 C C . ASP A 1 93 ? -12.077 3.742 34.920 1.00 93.88 93 ASP A C 1
ATOM 736 O O . ASP A 1 93 ? -12.226 3.646 33.695 1.00 93.88 93 ASP A O 1
ATOM 740 N N . ALA A 1 94 ? -10.860 3.689 35.476 1.00 93.00 94 ALA A N 1
ATOM 741 C CA . ALA A 1 94 ? -9.643 3.510 34.688 1.00 93.00 94 ALA A CA 1
ATOM 742 C C . ALA A 1 94 ? -9.566 2.104 34.074 1.00 93.00 94 ALA A C 1
ATOM 744 O O . ALA A 1 94 ? -9.073 1.946 32.958 1.00 93.00 94 ALA A O 1
ATOM 745 N N . SER A 1 95 ? -10.088 1.093 34.772 1.00 95.31 95 SER A N 1
ATOM 746 C CA . SER A 1 95 ? -10.172 -0.279 34.270 1.00 95.31 95 SER A CA 1
ATOM 747 C C . SER A 1 95 ? -11.160 -0.392 33.110 1.00 95.31 95 SER A C 1
ATOM 749 O O . SER A 1 95 ? -10.825 -0.994 32.090 1.00 95.31 95 SER A O 1
ATOM 751 N N . SER A 1 96 ? -12.332 0.248 33.211 1.00 94.56 96 SER A N 1
ATOM 752 C CA . SER A 1 96 ? -13.299 0.322 32.105 1.00 94.56 96 SER A CA 1
ATOM 753 C C . SER A 1 96 ? -12.682 0.996 30.875 1.00 94.56 96 SER A C 1
ATOM 755 O O . SER A 1 96 ? -12.700 0.442 29.777 1.00 94.56 96 SER A O 1
ATOM 757 N N . THR A 1 97 ? -12.020 2.140 31.074 1.00 92.56 97 THR A N 1
ATOM 758 C CA . THR A 1 97 ? -11.332 2.875 29.996 1.00 92.56 97 THR A CA 1
ATOM 759 C C . THR A 1 97 ? -10.221 2.041 29.340 1.00 92.56 97 THR A C 1
ATOM 761 O O . THR A 1 97 ? -10.024 2.089 28.119 1.00 92.56 97 THR A O 1
ATOM 764 N N . ALA A 1 98 ? -9.481 1.263 30.137 1.00 94.69 98 ALA A N 1
ATOM 765 C CA . ALA A 1 98 ? -8.443 0.366 29.644 1.00 94.69 98 ALA A CA 1
ATOM 766 C C . ALA A 1 98 ? -9.031 -0.745 28.759 1.00 94.69 98 ALA A C 1
ATOM 768 O O . ALA A 1 98 ? -8.504 -0.992 27.673 1.00 94.69 98 ALA A O 1
ATOM 769 N N . LEU A 1 99 ? -10.138 -1.370 29.179 1.00 96.19 99 LEU A N 1
ATOM 770 C CA . LEU A 1 99 ? -10.833 -2.404 28.404 1.00 96.19 99 LEU A CA 1
ATOM 771 C C . LEU A 1 99 ? -11.379 -1.858 27.078 1.00 96.19 99 LEU A C 1
ATOM 773 O O . LEU A 1 99 ? -11.123 -2.451 26.031 1.00 96.19 99 LEU A O 1
ATOM 777 N N . GLU A 1 100 ? -12.033 -0.694 27.095 1.00 93.81 100 GLU A N 1
ATOM 778 C CA . GLU A 1 100 ? -12.505 -0.025 25.873 1.00 93.81 100 GLU A CA 1
ATOM 779 C C . GLU A 1 100 ? -11.351 0.298 24.915 1.00 93.81 100 GLU A C 1
ATOM 781 O O . GLU A 1 100 ? -11.452 0.128 23.696 1.00 93.81 100 GLU A O 1
ATOM 786 N N . THR A 1 101 ? -10.218 0.751 25.458 1.00 92.00 101 THR A N 1
ATOM 787 C CA . THR A 1 101 ? -9.036 1.064 24.651 1.00 92.00 101 THR A CA 1
ATOM 788 C C . THR A 1 101 ? -8.422 -0.195 24.045 1.00 92.00 101 THR A C 1
ATOM 790 O O . THR A 1 101 ? -8.030 -0.167 22.876 1.00 92.00 101 THR A O 1
ATOM 793 N N . ILE A 1 102 ? -8.359 -1.298 24.794 1.00 95.56 102 ILE A N 1
ATOM 794 C CA . ILE A 1 102 ? -7.908 -2.596 24.280 1.00 95.56 102 ILE A CA 1
ATOM 795 C C . ILE A 1 102 ? -8.813 -3.051 23.134 1.00 95.56 102 ILE A C 1
ATOM 797 O O . ILE A 1 102 ? -8.307 -3.360 22.056 1.00 95.56 102 ILE A O 1
ATOM 801 N N . GLU A 1 103 ? -10.132 -3.041 23.332 1.00 93.88 103 GLU A N 1
ATOM 802 C CA . GLU A 1 103 ? -11.094 -3.483 22.321 1.00 93.88 103 GLU A CA 1
ATOM 803 C C . GLU A 1 103 ? -10.986 -2.647 21.039 1.00 93.88 103 GLU A C 1
ATOM 805 O O . GLU A 1 103 ? -10.886 -3.196 19.939 1.00 93.88 103 GLU A O 1
ATOM 810 N N . ARG A 1 104 ? -10.936 -1.316 21.169 1.00 91.44 104 ARG A N 1
ATOM 811 C CA . ARG A 1 104 ? -10.795 -0.410 20.022 1.00 91.44 104 ARG A CA 1
ATOM 812 C C . ARG A 1 104 ? -9.515 -0.682 19.231 1.00 91.44 104 ARG A C 1
ATOM 814 O O . ARG A 1 104 ? -9.563 -0.737 18.004 1.00 91.44 104 ARG A O 1
ATOM 821 N N . ASN A 1 105 ? -8.379 -0.855 19.909 1.00 91.38 105 ASN A N 1
ATOM 822 C CA . ASN A 1 105 ? -7.100 -1.119 19.242 1.00 91.38 105 ASN A CA 1
ATOM 823 C C . ASN A 1 105 ? -7.046 -2.520 18.614 1.00 91.38 105 ASN A C 1
ATOM 825 O O . ASN A 1 105 ? -6.485 -2.669 17.531 1.00 91.38 105 ASN A O 1
ATOM 829 N N . ALA A 1 106 ? -7.654 -3.529 19.243 1.00 93.00 106 ALA A N 1
ATOM 830 C CA . ALA A 1 106 ? -7.757 -4.872 18.673 1.00 93.00 106 ALA A CA 1
ATOM 831 C C . ALA A 1 106 ? -8.604 -4.879 17.389 1.00 93.00 106 ALA A C 1
ATOM 833 O O . ALA A 1 106 ? -8.191 -5.459 16.386 1.00 93.00 106 ALA A O 1
ATOM 834 N N . LYS A 1 107 ? -9.744 -4.171 17.383 1.00 88.00 107 LYS A N 1
ATOM 835 C CA . LYS A 1 107 ? -10.575 -3.998 16.179 1.00 88.00 107 LYS A CA 1
ATOM 836 C C . LYS A 1 107 ? -9.818 -3.279 15.063 1.00 88.00 107 LYS A C 1
ATOM 838 O O . LYS A 1 107 ? -9.814 -3.756 13.934 1.00 88.00 107 LYS A O 1
ATOM 843 N N . ALA A 1 108 ? -9.131 -2.180 15.384 1.00 87.50 108 ALA A N 1
ATOM 844 C CA . ALA A 1 108 ? -8.313 -1.452 14.413 1.00 87.50 108 ALA A CA 1
ATOM 845 C C . ALA A 1 108 ? -7.198 -2.332 13.819 1.00 87.50 108 ALA A C 1
ATOM 847 O O . ALA A 1 108 ? -6.970 -2.315 12.614 1.00 87.50 108 ALA A O 1
ATOM 848 N N . GLN A 1 109 ? -6.538 -3.147 14.646 1.00 92.31 109 GLN A N 1
ATOM 849 C CA . GLN A 1 109 ? -5.512 -4.076 14.179 1.00 92.31 109 GLN A CA 1
ATOM 850 C C . GLN A 1 109 ? -6.081 -5.184 13.281 1.00 92.31 109 GLN A C 1
ATOM 852 O O . GLN A 1 109 ? -5.448 -5.520 12.284 1.00 92.31 109 GLN A O 1
ATOM 857 N N . SER A 1 110 ? -7.259 -5.730 13.600 1.00 89.25 110 SER A N 1
ATOM 858 C CA . SER A 1 110 ? -7.931 -6.709 12.733 1.00 89.25 110 SER A CA 1
ATOM 859 C C . SER A 1 110 ? -8.229 -6.113 11.360 1.00 89.25 110 SER A C 1
ATOM 861 O O . SER A 1 110 ? -7.886 -6.723 10.353 1.00 89.25 110 SER A O 1
ATOM 863 N N . GLN A 1 111 ? -8.770 -4.890 11.322 1.00 86.56 111 GLN A N 1
ATOM 864 C CA . GLN A 1 111 ? -9.054 -4.198 10.065 1.00 86.56 111 GLN A CA 1
ATOM 865 C C . GLN A 1 111 ? -7.784 -3.997 9.225 1.00 86.56 111 GLN A C 1
ATOM 867 O O . GLN A 1 111 ? -7.788 -4.304 8.039 1.00 86.56 111 GLN A O 1
ATOM 872 N N . LEU A 1 112 ? -6.673 -3.568 9.839 1.00 89.25 112 LEU A N 1
ATOM 873 C CA . LEU A 1 112 ? -5.388 -3.413 9.139 1.00 89.25 112 LEU A CA 1
ATOM 874 C C . LEU A 1 112 ? -4.886 -4.729 8.523 1.00 89.25 112 LEU A C 1
ATOM 876 O O . LEU A 1 112 ? -4.283 -4.726 7.449 1.00 89.25 112 LEU A O 1
ATOM 880 N N . ILE A 1 113 ? -5.107 -5.856 9.204 1.00 90.50 113 ILE A N 1
ATOM 881 C CA . ILE A 1 113 ? -4.748 -7.181 8.687 1.00 90.50 113 ILE A CA 1
ATOM 882 C C . ILE A 1 113 ? -5.637 -7.548 7.495 1.00 90.50 113 ILE A C 1
ATOM 884 O O . ILE A 1 113 ? -5.119 -8.024 6.483 1.00 90.50 113 ILE A O 1
ATOM 888 N N . ASP A 1 114 ? -6.945 -7.313 7.591 1.00 87.81 114 ASP A N 1
ATOM 889 C CA . ASP A 1 114 ? -7.888 -7.586 6.505 1.00 87.81 114 ASP A CA 1
ATOM 890 C C . ASP A 1 114 ? -7.569 -6.741 5.261 1.00 87.81 114 ASP A C 1
ATOM 892 O O . ASP A 1 114 ? -7.451 -7.283 4.157 1.00 87.81 114 ASP A O 1
ATOM 896 N N . ASP A 1 115 ? -7.288 -5.449 5.448 1.00 87.06 115 ASP A N 1
ATOM 897 C CA . ASP A 1 115 ? -6.879 -4.540 4.373 1.00 87.06 115 ASP A CA 1
ATOM 898 C C . ASP A 1 115 ? -5.575 -5.013 3.703 1.00 87.06 115 ASP A C 1
ATOM 900 O O . ASP A 1 115 ? -5.451 -5.010 2.474 1.00 87.06 115 ASP A O 1
ATOM 904 N N . LEU A 1 116 ? -4.604 -5.503 4.484 1.00 89.00 116 LEU A N 1
ATOM 905 C CA . LEU A 1 116 ? -3.354 -6.056 3.956 1.00 89.00 116 LEU A CA 1
ATOM 906 C C . LEU A 1 116 ? -3.582 -7.322 3.118 1.00 89.00 116 LEU A C 1
ATOM 908 O O . LEU A 1 116 ? -2.949 -7.509 2.070 1.00 89.00 116 LEU A O 1
ATOM 912 N N . LEU A 1 117 ? -4.478 -8.204 3.566 1.00 88.12 117 LEU A N 1
ATOM 913 C CA . LEU A 1 117 ? -4.848 -9.404 2.816 1.00 88.12 117 LEU A CA 1
ATOM 914 C C . LEU A 1 117 ? -5.525 -9.044 1.493 1.00 88.12 117 LEU A C 1
ATOM 916 O O . LEU A 1 117 ? -5.269 -9.698 0.478 1.00 88.12 117 LEU A O 1
ATOM 920 N N . ASP A 1 118 ? -6.339 -7.994 1.477 1.00 87.25 118 ASP A N 1
ATOM 921 C CA . ASP A 1 118 ? -6.982 -7.512 0.261 1.00 87.25 118 ASP A CA 1
ATOM 922 C C . ASP A 1 118 ? -5.985 -6.897 -0.720 1.00 87.25 118 ASP A C 1
ATOM 924 O O . ASP A 1 118 ? -5.988 -7.271 -1.896 1.00 87.25 118 ASP A O 1
ATOM 928 N N . VAL A 1 119 ? -5.054 -6.065 -0.247 1.00 85.75 119 VAL A N 1
ATOM 929 C CA . VAL A 1 119 ? -3.955 -5.543 -1.076 1.00 85.75 119 VAL A CA 1
ATOM 930 C C . VAL A 1 119 ? -3.127 -6.686 -1.673 1.00 85.75 119 VAL A C 1
ATOM 932 O O . VAL A 1 119 ? -2.839 -6.691 -2.870 1.00 85.75 119 VAL A O 1
ATOM 935 N N . SER A 1 120 ? -2.804 -7.711 -0.881 1.00 86.38 120 SER A N 1
ATOM 936 C CA . SER A 1 120 ? -2.086 -8.901 -1.360 1.00 86.38 120 SER A CA 1
ATOM 937 C C . SER A 1 120 ? -2.853 -9.643 -2.464 1.00 86.38 120 SER A C 1
ATOM 939 O O . SER A 1 120 ? -2.280 -10.027 -3.492 1.00 86.38 120 SER A O 1
ATOM 941 N N . ARG A 1 121 ? -4.172 -9.809 -2.310 1.00 88.69 121 ARG A N 1
ATOM 942 C CA . ARG A 1 121 ? -5.034 -10.412 -3.341 1.00 88.69 121 ARG A CA 1
ATOM 943 C C . ARG A 1 121 ? -5.088 -9.565 -4.611 1.00 88.69 121 ARG A C 1
ATOM 945 O O . ARG A 1 121 ? -5.079 -10.140 -5.696 1.00 88.69 121 ARG A O 1
ATOM 952 N N . ILE A 1 122 ? -5.110 -8.237 -4.496 1.00 87.38 122 ILE A N 1
ATOM 953 C CA . ILE A 1 122 ? -5.093 -7.317 -5.644 1.00 87.38 122 ILE A CA 1
ATOM 954 C C . ILE A 1 122 ? -3.778 -7.453 -6.415 1.00 87.38 122 ILE A C 1
ATOM 956 O O . ILE A 1 122 ? -3.801 -7.740 -7.610 1.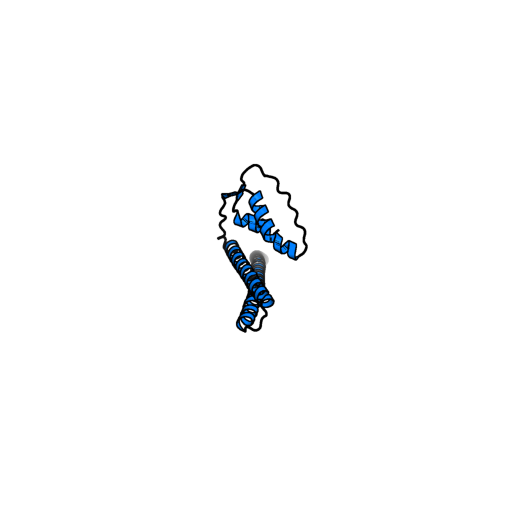00 87.38 122 ILE A O 1
ATOM 960 N N . ILE A 1 123 ? -2.637 -7.332 -5.729 1.00 81.94 123 ILE A N 1
ATOM 961 C CA . ILE A 1 123 ? -1.303 -7.393 -6.350 1.00 81.94 123 ILE A CA 1
ATOM 962 C C . ILE A 1 123 ? -1.069 -8.744 -7.035 1.00 81.94 123 ILE A C 1
ATOM 964 O O . ILE A 1 123 ? -0.477 -8.814 -8.108 1.00 81.94 123 ILE A O 1
ATOM 968 N N . THR A 1 124 ? -1.551 -9.833 -6.434 1.00 85.94 124 THR A N 1
ATOM 969 C CA . THR A 1 124 ? -1.401 -11.181 -7.002 1.00 85.94 124 THR A CA 1
ATOM 970 C C . THR A 1 124 ? -2.447 -11.529 -8.064 1.00 85.94 124 THR A C 1
ATOM 972 O O . THR A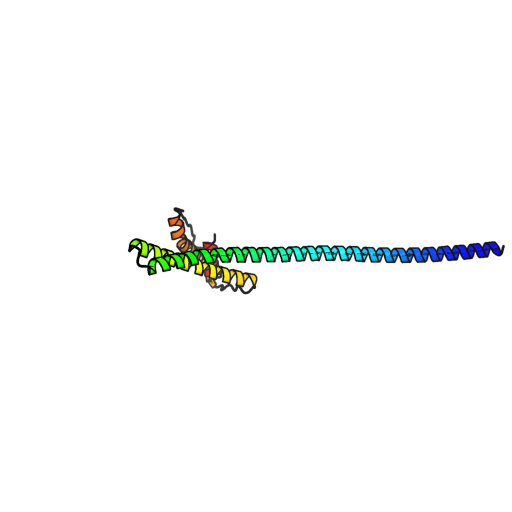 1 124 ? -2.425 -12.648 -8.579 1.00 85.94 124 THR A O 1
ATOM 975 N N . GLY A 1 125 ? -3.376 -10.619 -8.385 1.00 87.81 125 GLY A N 1
ATOM 976 C CA . GLY A 1 125 ? -4.472 -10.872 -9.327 1.00 87.81 125 GLY A CA 1
ATOM 977 C C . GLY A 1 125 ? -5.468 -11.934 -8.845 1.00 87.81 125 GLY A C 1
ATOM 978 O O . GLY A 1 125 ? -6.170 -12.544 -9.648 1.00 87.81 125 GLY A O 1
ATOM 979 N N . LYS A 1 126 ? -5.511 -12.201 -7.535 1.00 85.94 126 LYS A N 1
ATOM 980 C CA . LYS A 1 126 ? -6.360 -13.220 -6.898 1.00 85.94 126 LYS A CA 1
ATOM 981 C C . LYS A 1 126 ? -7.625 -12.648 -6.268 1.00 85.94 126 LYS A C 1
ATOM 983 O O . LYS A 1 126 ? -8.417 -13.420 -5.726 1.00 85.94 126 LYS A O 1
ATOM 988 N N . LEU A 1 127 ? -7.820 -11.329 -6.301 1.00 86.75 127 LEU A N 1
ATOM 989 C CA . LEU A 1 127 ? -9.058 -10.724 -5.826 1.00 86.75 127 LEU A CA 1
ATOM 990 C C . LEU A 1 127 ? -10.219 -11.215 -6.699 1.00 86.75 127 LEU A C 1
ATOM 992 O O . LEU A 1 127 ? -10.238 -10.998 -7.909 1.00 86.75 127 LEU A O 1
ATOM 996 N N . ARG A 1 128 ? -11.182 -11.891 -6.074 1.00 84.44 128 ARG A N 1
ATOM 997 C CA . ARG A 1 128 ? -12.449 -12.268 -6.699 1.00 84.44 128 ARG A CA 1
ATOM 998 C C . ARG A 1 128 ? -13.545 -11.410 -6.092 1.00 84.44 128 ARG A C 1
ATOM 1000 O O . ARG A 1 128 ? -13.606 -11.295 -4.872 1.00 84.44 128 ARG A O 1
ATOM 1007 N N . LEU A 1 129 ? -14.359 -10.812 -6.951 1.00 88.62 129 LEU A N 1
ATOM 1008 C CA . LEU A 1 129 ? -15.552 -10.082 -6.544 1.00 88.62 129 LEU A CA 1
ATOM 1009 C C . LEU A 1 129 ? -16.715 -11.061 -6.489 1.00 88.62 129 LEU A C 1
ATOM 1011 O O . LEU A 1 129 ? -16.940 -11.792 -7.457 1.00 88.62 129 LEU A O 1
ATOM 1015 N N . ASP A 1 130 ? -17.439 -11.062 -5.376 1.00 87.00 130 ASP A N 1
ATOM 1016 C CA . ASP A 1 130 ? -18.627 -11.891 -5.214 1.00 87.00 130 ASP A CA 1
ATOM 1017 C C . ASP A 1 130 ? -19.884 -11.095 -5.583 1.00 87.00 130 ASP A C 1
ATOM 1019 O O . ASP A 1 130 ? -20.623 -10.591 -4.734 1.00 87.00 130 ASP A O 1
ATOM 1023 N N . ALA A 1 131 ? -20.064 -10.884 -6.888 1.00 90.50 131 ALA A N 1
ATOM 1024 C CA . ALA A 1 131 ? -21.077 -9.975 -7.402 1.00 90.50 131 ALA A CA 1
ATOM 1025 C C . ALA A 1 131 ? -22.483 -10.592 -7.372 1.00 90.50 131 ALA A C 1
ATOM 1027 O O . ALA A 1 131 ? -22.734 -11.629 -7.985 1.00 90.50 131 ALA A O 1
ATOM 1028 N N . HIS A 1 132 ? -23.408 -9.892 -6.721 1.00 90.25 132 HIS A N 1
ATOM 1029 C CA . HIS A 1 132 ? -24.814 -10.260 -6.590 1.00 90.25 132 HIS A CA 1
ATOM 1030 C C . HIS A 1 132 ? -25.713 -9.034 -6.811 1.00 90.25 132 HIS A C 1
ATOM 1032 O O . HIS A 1 132 ? -25.218 -7.905 -6.797 1.00 90.25 132 HIS A O 1
ATOM 1038 N N . PRO A 1 133 ? -27.034 -9.210 -7.012 1.00 91.88 133 PRO A N 1
ATOM 1039 C CA . PRO A 1 133 ? -27.978 -8.106 -6.913 1.00 91.88 133 PRO A CA 1
ATOM 1040 C C . PRO A 1 133 ? -27.891 -7.466 -5.522 1.00 91.88 133 PRO A C 1
ATOM 1042 O O . PRO A 1 133 ? -28.134 -8.125 -4.513 1.00 91.88 133 PRO A O 1
ATOM 1045 N N . VAL A 1 134 ? -27.548 -6.185 -5.480 1.00 90.88 134 VAL A N 1
ATOM 1046 C CA . VAL A 1 134 ? -27.389 -5.383 -4.270 1.00 90.88 134 VAL A CA 1
ATOM 1047 C C . VAL A 1 134 ? -28.245 -4.128 -4.336 1.00 90.88 134 VAL A C 1
ATOM 1049 O O . VAL A 1 134 ? -28.541 -3.582 -5.405 1.00 90.88 134 VAL A O 1
ATOM 1052 N N . GLU A 1 135 ? -28.634 -3.666 -3.158 1.00 89.88 135 GLU A N 1
ATOM 1053 C CA . GLU A 1 135 ? -29.419 -2.462 -2.945 1.00 89.88 135 GLU A CA 1
ATOM 1054 C C . GLU A 1 135 ? -28.460 -1.398 -2.393 1.00 89.88 135 GLU A C 1
ATOM 1056 O O . GLU A 1 135 ? -27.894 -1.545 -1.314 1.00 89.88 135 GLU A O 1
ATOM 1061 N N . ILE A 1 136 ? -28.154 -0.378 -3.198 1.00 88.19 136 ILE A N 1
ATOM 1062 C CA . ILE A 1 136 ? -27.075 0.567 -2.872 1.00 88.19 136 ILE A CA 1
ATOM 1063 C C . ILE A 1 136 ? -27.421 1.430 -1.663 1.00 88.19 136 ILE A C 1
ATOM 1065 O O . ILE A 1 136 ? -26.502 1.808 -0.938 1.00 88.19 136 ILE A O 1
ATOM 1069 N N . ALA A 1 137 ? -28.701 1.738 -1.419 1.00 88.69 137 ALA A N 1
ATOM 1070 C CA . ALA A 1 137 ? -29.042 2.606 -0.302 1.00 88.69 137 ALA A CA 1
ATOM 1071 C C . ALA A 1 137 ? -28.663 1.952 1.026 1.00 88.69 137 ALA A C 1
ATOM 1073 O O . ALA A 1 137 ? -27.947 2.577 1.806 1.00 88.69 137 ALA A O 1
ATOM 1074 N N . SER A 1 138 ? -29.010 0.675 1.229 1.00 88.62 138 SER A N 1
ATOM 1075 C CA . SER A 1 138 ? -28.594 -0.062 2.430 1.00 88.62 138 SER A CA 1
ATOM 1076 C C . SER A 1 138 ? -27.074 -0.162 2.588 1.00 88.62 138 SER A C 1
ATOM 1078 O O . SER A 1 138 ? -26.575 -0.039 3.705 1.00 88.62 138 SER A O 1
ATOM 1080 N N . ILE A 1 139 ? -26.314 -0.320 1.498 1.00 90.19 139 ILE A N 1
ATOM 1081 C CA . ILE A 1 139 ? -24.841 -0.340 1.552 1.00 90.19 139 ILE A CA 1
ATOM 1082 C C . ILE A 1 139 ? -24.281 1.008 2.029 1.00 90.19 139 ILE A C 1
ATOM 1084 O O . ILE A 1 139 ? -23.420 1.047 2.912 1.00 90.19 139 ILE A O 1
ATOM 1088 N N . ILE A 1 140 ? -24.763 2.115 1.457 1.00 90.06 140 ILE A N 1
ATOM 1089 C CA . ILE A 1 140 ? -24.322 3.467 1.828 1.00 90.06 140 ILE A CA 1
ATOM 1090 C C . ILE A 1 140 ? -24.738 3.798 3.264 1.00 90.06 140 ILE A C 1
ATOM 1092 O O . ILE A 1 140 ? -23.934 4.330 4.027 1.00 90.06 140 ILE A O 1
ATOM 1096 N N . GLU A 1 141 ? -25.957 3.445 3.669 1.00 89.44 141 GLU A N 1
ATOM 1097 C CA . GLU A 1 141 ? -26.430 3.617 5.045 1.00 89.44 141 GLU A CA 1
ATOM 1098 C C . GLU A 1 141 ? -25.565 2.839 6.043 1.00 89.44 141 GLU A C 1
ATOM 1100 O O . GLU A 1 141 ? -25.140 3.404 7.053 1.00 89.44 141 GLU A O 1
ATOM 1105 N N . ALA A 1 142 ? -25.219 1.584 5.739 1.00 88.69 142 ALA A N 1
ATOM 1106 C CA . ALA A 1 142 ? -24.343 0.775 6.583 1.00 88.69 142 ALA A CA 1
ATOM 1107 C C . ALA A 1 142 ? -22.927 1.369 6.709 1.00 88.69 142 ALA A C 1
ATOM 1109 O O . ALA A 1 142 ? -22.335 1.329 7.790 1.00 88.69 142 ALA A O 1
ATOM 1110 N N . ALA A 1 143 ? -22.382 1.946 5.632 1.00 90.25 143 ALA A N 1
ATOM 1111 C CA . ALA A 1 143 ? -21.108 2.666 5.675 1.00 90.25 143 ALA A CA 1
ATOM 1112 C C . ALA A 1 143 ? -21.197 3.960 6.506 1.00 90.25 143 ALA A C 1
ATOM 1114 O O . ALA A 1 143 ? -20.302 4.256 7.291 1.00 90.25 143 ALA A O 1
ATOM 1115 N N . ILE A 1 144 ? -22.293 4.719 6.401 1.00 90.31 144 ILE A N 1
ATOM 1116 C CA . ILE A 1 144 ? -22.498 5.930 7.211 1.00 90.31 144 ILE A CA 1
ATOM 1117 C C . ILE A 1 144 ? -22.595 5.580 8.700 1.00 90.31 144 ILE A C 1
ATOM 1119 O O . ILE A 1 144 ? -22.001 6.266 9.537 1.00 90.31 144 ILE A O 1
ATOM 1123 N N . GLU A 1 145 ? -23.320 4.516 9.051 1.00 88.88 145 GLU A N 1
ATOM 1124 C CA . GLU A 1 145 ? -23.442 4.081 10.444 1.00 88.88 145 GLU A CA 1
ATOM 1125 C C . GLU A 1 145 ? -22.109 3.612 11.036 1.00 88.88 145 GLU A C 1
ATOM 1127 O O . GLU A 1 145 ? -21.853 3.870 12.215 1.00 88.88 145 GLU A O 1
ATOM 1132 N N . SER A 1 146 ? -21.218 3.009 10.238 1.00 85.62 146 SER A N 1
ATOM 1133 C CA . SER A 1 146 ? -19.896 2.595 10.727 1.00 85.62 146 SER A CA 1
ATOM 1134 C C . SER A 1 146 ? -18.996 3.788 11.081 1.00 85.62 146 SER A C 1
ATOM 1136 O O . SER A 1 146 ? -18.263 3.733 12.072 1.00 85.62 146 SER A O 1
ATOM 1138 N N . VAL A 1 147 ? -19.085 4.901 10.341 1.00 87.94 147 VAL A N 1
ATOM 1139 C CA . VAL A 1 147 ? -18.268 6.107 10.586 1.00 87.94 147 VAL A CA 1
ATOM 1140 C C . VAL A 1 147 ? -18.900 7.096 11.566 1.00 87.94 147 VAL A C 1
ATOM 1142 O O . VAL A 1 147 ? -18.201 7.945 12.133 1.00 87.94 147 VAL A O 1
ATOM 1145 N N . ARG A 1 148 ? -20.211 6.993 11.822 1.00 89.00 148 ARG A N 1
ATOM 1146 C CA . ARG A 1 148 ? -20.963 7.926 12.677 1.00 89.00 148 ARG A CA 1
ATOM 1147 C C . ARG A 1 148 ? -20.356 8.108 14.081 1.00 89.00 148 ARG A C 1
ATOM 1149 O O . ARG A 1 148 ? -20.266 9.261 14.514 1.00 89.00 148 ARG A O 1
ATOM 1156 N N . PRO A 1 149 ? -19.899 7.062 14.804 1.00 85.19 149 PRO A N 1
ATOM 1157 C CA . PRO A 1 149 ? -19.262 7.235 16.112 1.00 85.19 149 PRO A CA 1
ATOM 1158 C C . PRO A 1 149 ? -17.965 8.049 16.037 1.00 85.19 149 PRO A C 1
ATOM 1160 O O . PRO A 1 149 ? -17.753 8.949 16.850 1.00 85.19 149 PRO A O 1
ATOM 1163 N N . ALA A 1 150 ? -17.124 7.782 15.033 1.00 84.12 150 ALA A N 1
ATOM 1164 C CA . ALA A 1 150 ? -15.860 8.488 14.835 1.00 84.12 150 ALA A CA 1
ATOM 1165 C C . ALA A 1 150 ? -16.081 9.959 14.446 1.00 84.12 150 ALA A C 1
ATOM 1167 O O . ALA A 1 150 ? -15.389 10.842 14.954 1.00 84.12 150 ALA A O 1
ATOM 1168 N N . ALA A 1 151 ? -17.075 10.235 13.598 1.00 89.06 151 ALA A N 1
ATOM 1169 C CA . ALA A 1 151 ? -17.468 11.594 13.242 1.00 89.06 151 ALA A CA 1
ATOM 1170 C C . ALA A 1 151 ? -17.989 12.373 14.459 1.00 89.06 151 ALA A C 1
ATOM 1172 O O . ALA A 1 151 ? -17.541 13.492 14.702 1.00 89.06 151 ALA A O 1
ATOM 1173 N N . ARG A 1 152 ? -18.853 11.761 15.285 1.00 88.62 152 ARG A N 1
ATOM 1174 C CA . ARG A 1 152 ? -19.334 12.360 16.544 1.00 88.62 152 ARG A CA 1
ATOM 1175 C C . ARG A 1 152 ? -18.191 12.669 17.506 1.00 88.62 152 ARG A C 1
ATOM 1177 O O . ARG A 1 152 ? -18.135 13.777 18.026 1.00 88.62 152 ARG A O 1
ATOM 1184 N N . ALA A 1 153 ? -17.253 11.738 17.690 1.00 84.44 153 ALA A N 1
ATOM 1185 C CA . ALA A 1 153 ? -16.077 11.949 18.538 1.00 84.44 153 ALA A CA 1
ATOM 1186 C C . ALA A 1 153 ? -15.204 13.129 18.068 1.00 84.44 153 ALA A C 1
ATOM 1188 O O . ALA A 1 153 ? -14.533 13.765 18.876 1.00 84.44 153 ALA A O 1
ATOM 1189 N N . LYS A 1 154 ? -15.235 13.440 16.766 1.00 91.31 154 LYS A N 1
ATOM 1190 C CA . LYS A 1 154 ? -14.525 14.569 16.150 1.00 91.31 154 LYS A CA 1
ATOM 1191 C C . LYS A 1 154 ? -15.400 15.816 15.946 1.00 91.31 154 LYS A C 1
ATOM 1193 O O . LYS A 1 154 ? -14.930 16.770 15.337 1.00 91.31 154 LYS A O 1
ATOM 1198 N N . ASN A 1 155 ? -16.643 15.832 16.441 1.00 92.88 155 ASN A N 1
ATOM 1199 C CA . ASN A 1 155 ? -17.635 16.895 16.208 1.00 92.88 155 ASN A CA 1
ATOM 1200 C C . ASN A 1 155 ? -17.872 17.218 14.717 1.00 92.88 155 ASN A C 1
ATOM 1202 O O . ASN A 1 155 ? -18.111 18.364 14.344 1.00 92.88 155 ASN A O 1
ATOM 1206 N N . ILE A 1 156 ? -17.812 16.201 13.858 1.00 94.88 156 ILE A N 1
ATOM 1207 C CA . ILE A 1 156 ? -18.080 16.311 12.422 1.00 94.88 156 ILE A CA 1
ATOM 1208 C C . ILE A 1 156 ? -19.555 15.987 12.171 1.00 94.88 156 ILE A C 1
ATOM 1210 O O . ILE A 1 156 ? -20.044 14.921 12.554 1.00 94.88 156 ILE A O 1
ATOM 1214 N N . GLN A 1 157 ? -20.270 16.901 11.510 1.00 92.62 157 GLN A N 1
ATOM 1215 C CA . GLN A 1 157 ? -21.663 16.694 11.123 1.00 92.62 157 GLN A CA 1
ATOM 1216 C C . GLN A 1 157 ? -21.736 15.923 9.798 1.00 92.62 157 GLN A C 1
ATOM 1218 O O . GLN A 1 157 ? -21.353 16.438 8.753 1.00 92.62 157 GLN A O 1
ATOM 1223 N N . LEU A 1 158 ? -22.253 14.694 9.846 1.00 89.94 158 LEU A N 1
ATOM 1224 C CA . LEU A 1 158 ? -22.559 13.888 8.662 1.00 89.94 158 LEU A CA 1
ATOM 1225 C C . LEU A 1 158 ? -24.021 14.092 8.255 1.00 89.94 158 LEU A C 1
ATOM 1227 O O . LEU A 1 158 ? -24.924 13.895 9.072 1.00 89.94 158 LEU A O 1
ATOM 1231 N N . GLN A 1 159 ? -24.243 14.459 6.995 1.00 90.50 159 GLN A N 1
ATOM 1232 C CA . GLN A 1 159 ? -25.561 14.523 6.363 1.00 90.50 159 GLN A CA 1
ATOM 1233 C C . GLN A 1 159 ? -25.580 13.563 5.174 1.00 90.50 159 GLN A C 1
ATOM 1235 O O . GLN A 1 159 ? -24.614 13.507 4.417 1.00 90.50 159 GLN A O 1
ATOM 1240 N N . SER A 1 160 ? -26.669 12.816 5.011 1.00 86.69 160 SER A N 1
ATOM 1241 C CA . SER A 1 160 ? -26.855 11.899 3.889 1.00 86.69 160 SER A CA 1
ATOM 1242 C C . SER A 1 160 ? -28.206 12.131 3.223 1.00 86.69 160 SER A C 1
ATOM 1244 O O . SER A 1 160 ? -29.234 12.235 3.889 1.00 86.69 160 SER A O 1
ATOM 1246 N N . GLU A 1 161 ? -28.200 12.202 1.894 1.00 88.19 161 GLU A N 1
ATOM 1247 C CA . GLU A 1 161 ? -29.403 12.214 1.061 1.00 88.19 161 GLU A CA 1
ATOM 1248 C C . GLU A 1 161 ? -29.304 11.032 0.096 1.00 88.19 161 GLU A C 1
ATOM 1250 O O . GLU A 1 161 ? -28.671 11.115 -0.956 1.00 88.19 161 GLU A O 1
ATOM 1255 N N . VAL A 1 162 ? -29.896 9.902 0.482 1.00 82.75 162 VAL A N 1
ATOM 1256 C CA . VAL A 1 162 ? -29.887 8.682 -0.327 1.00 82.75 162 VAL A CA 1
ATOM 1257 C C . VAL A 1 162 ? -31.261 8.526 -0.966 1.00 82.75 162 VAL A C 1
ATOM 1259 O O . VAL A 1 162 ? -32.255 8.267 -0.291 1.00 82.75 162 VAL A O 1
ATOM 1262 N N . LYS A 1 163 ? -31.337 8.747 -2.280 1.00 81.75 163 LYS A N 1
ATOM 1263 C CA . LYS A 1 163 ? -32.575 8.546 -3.041 1.00 81.75 163 LYS A CA 1
ATOM 1264 C C . LYS A 1 163 ? -32.703 7.071 -3.418 1.00 81.75 163 LYS A C 1
ATOM 1266 O O . LYS A 1 163 ? -31.706 6.501 -3.861 1.00 81.75 163 LYS A O 1
ATOM 1271 N N . PRO A 1 164 ? -33.902 6.467 -3.317 1.00 72.44 164 PRO A N 1
ATOM 1272 C CA . PRO A 1 164 ? -34.131 5.122 -3.824 1.00 72.44 164 PRO A CA 1
ATOM 1273 C C . PRO A 1 164 ? -33.767 5.075 -5.307 1.00 72.44 164 PRO A C 1
ATOM 1275 O O . PRO A 1 164 ? -34.361 5.782 -6.126 1.00 72.44 164 PRO A O 1
ATOM 1278 N N . VAL A 1 165 ? -32.770 4.268 -5.653 1.00 72.75 165 VAL A N 1
ATOM 1279 C CA . VAL A 1 165 ? -32.429 4.010 -7.051 1.00 72.75 165 VAL A CA 1
ATOM 1280 C C . VAL A 1 165 ? -33.373 2.921 -7.551 1.00 72.75 165 VAL A C 1
ATOM 1282 O O . VAL A 1 165 ? -33.558 1.897 -6.897 1.00 72.75 165 VAL A O 1
ATOM 1285 N N . ALA A 1 166 ? -34.009 3.141 -8.701 1.00 62.12 166 ALA A N 1
ATOM 1286 C CA . ALA A 1 166 ? -34.846 2.118 -9.313 1.00 62.12 166 ALA A CA 1
ATOM 1287 C C . ALA A 1 166 ? -33.963 0.974 -9.847 1.00 62.12 166 ALA A C 1
ATOM 1289 O O . ALA A 1 166 ? -33.197 1.171 -10.789 1.00 62.12 166 ALA A O 1
ATOM 1290 N N . GLY A 1 167 ? -34.104 -0.217 -9.259 1.00 66.62 167 GLY A N 1
ATOM 1291 C CA . GLY A 1 167 ? -33.421 -1.445 -9.678 1.00 66.62 167 GLY A CA 1
ATOM 1292 C C . GLY A 1 167 ? -32.293 -1.888 -8.740 1.00 66.62 167 GLY A C 1
ATOM 1293 O O . GLY A 1 167 ? -31.701 -1.089 -8.023 1.00 66.62 167 GLY A O 1
ATOM 1294 N N . SER A 1 168 ? -31.999 -3.189 -8.748 1.00 74.56 168 SER A N 1
ATOM 1295 C CA . SER A 1 168 ? -30.832 -3.767 -8.074 1.00 74.56 168 SER A CA 1
ATOM 1296 C C . SER A 1 168 ? -29.589 -3.598 -8.948 1.00 74.56 168 SER A C 1
ATOM 1298 O O . SER A 1 168 ? -29.617 -3.986 -10.121 1.00 74.56 168 SER A O 1
ATOM 1300 N N . LEU A 1 169 ? -28.496 -3.071 -8.393 1.00 86.38 169 LEU A N 1
ATOM 1301 C CA . LEU A 1 169 ? -27.197 -3.095 -9.074 1.00 86.38 169 LEU A CA 1
ATOM 1302 C C . LEU A 1 169 ? -26.538 -4.456 -8.882 1.00 86.38 169 LEU A C 1
ATOM 1304 O O . LEU A 1 169 ? -26.826 -5.149 -7.918 1.00 86.38 169 LEU A O 1
ATOM 1308 N N . PHE A 1 170 ? -25.653 -4.849 -9.792 1.00 90.81 170 PHE A N 1
ATOM 1309 C CA . PHE A 1 170 ? -24.866 -6.068 -9.631 1.00 90.81 170 PHE A CA 1
ATOM 1310 C C . PHE A 1 170 ? -23.488 -5.700 -9.084 1.00 90.81 170 PHE A C 1
ATOM 1312 O O . PHE A 1 170 ? -22.765 -4.926 -9.712 1.00 90.81 170 PHE A O 1
ATOM 1319 N N . GLY A 1 171 ? -23.124 -6.224 -7.917 1.00 91.88 171 GLY A N 1
ATOM 1320 C CA . GLY A 1 171 ? -21.862 -5.884 -7.271 1.00 91.88 171 GLY A CA 1
ATOM 1321 C C . GLY A 1 171 ? -21.598 -6.684 -6.004 1.00 91.88 171 GLY A C 1
ATOM 1322 O O . GLY A 1 171 ? -22.458 -7.409 -5.514 1.00 91.88 171 GLY A O 1
ATOM 1323 N N . ASP A 1 172 ? -20.375 -6.574 -5.498 1.00 91.75 172 ASP A N 1
ATOM 1324 C CA . ASP A 1 172 ? -19.970 -7.176 -4.229 1.00 91.75 172 ASP A CA 1
ATOM 1325 C C . ASP A 1 172 ? -20.302 -6.196 -3.097 1.00 91.75 172 ASP A C 1
ATOM 1327 O O . ASP A 1 172 ? -19.706 -5.119 -3.005 1.00 91.75 172 ASP A O 1
ATOM 1331 N N . ALA A 1 173 ? -21.286 -6.548 -2.265 1.00 90.50 173 ALA A N 1
ATOM 1332 C CA . ALA A 1 173 ? -21.807 -5.669 -1.219 1.00 90.50 173 ALA A CA 1
ATOM 1333 C C . ALA A 1 173 ? -20.720 -5.219 -0.232 1.00 90.50 173 ALA A C 1
ATOM 1335 O O . ALA A 1 173 ? -20.644 -4.036 0.100 1.00 90.50 173 ALA A O 1
ATOM 1336 N N . ASN A 1 174 ? -19.841 -6.139 0.180 1.00 86.94 174 ASN A N 1
ATOM 1337 C CA . ASN A 1 174 ? -18.781 -5.849 1.145 1.00 86.94 174 ASN A CA 1
ATOM 1338 C C . ASN A 1 174 ? -17.767 -4.866 0.555 1.00 86.94 174 ASN A C 1
ATOM 1340 O O . ASN A 1 174 ? -17.343 -3.922 1.221 1.00 86.94 174 ASN A O 1
ATOM 1344 N N . ARG A 1 175 ? -17.403 -5.050 -0.719 1.00 89.19 175 ARG A N 1
ATOM 1345 C CA . ARG A 1 175 ? -16.456 -4.163 -1.413 1.00 89.19 175 ARG A CA 1
ATOM 1346 C C . ARG A 1 175 ? -17.039 -2.786 -1.667 1.00 89.19 175 ARG A C 1
ATOM 1348 O O . ARG A 1 175 ? -16.346 -1.791 -1.483 1.00 89.19 175 ARG A O 1
ATOM 1355 N N . LEU A 1 176 ? -18.308 -2.715 -2.054 1.00 91.75 176 LEU A N 1
ATOM 1356 C CA . LEU A 1 176 ? -18.999 -1.442 -2.243 1.00 91.75 176 LEU A CA 1
ATOM 1357 C C . LEU A 1 176 ? -19.133 -0.676 -0.921 1.00 91.75 176 LEU A C 1
ATOM 1359 O O . LEU A 1 176 ? -18.893 0.529 -0.899 1.00 91.75 176 LEU A O 1
ATOM 1363 N N . GLN A 1 177 ? -19.428 -1.368 0.184 1.00 89.06 177 GLN A N 1
ATOM 1364 C CA . GLN A 1 177 ? -19.438 -0.757 1.513 1.00 89.06 177 GLN A CA 1
ATOM 1365 C C . GLN A 1 177 ? -18.046 -0.245 1.907 1.00 89.06 177 GLN A C 1
ATOM 1367 O O . GLN A 1 177 ? -17.930 0.868 2.412 1.00 89.06 177 GLN A O 1
ATOM 1372 N N . GLN A 1 178 ? -16.990 -1.020 1.636 1.00 85.88 178 GLN A N 1
ATOM 1373 C CA . GLN A 1 178 ? -15.602 -0.621 1.894 1.00 85.88 178 GLN A CA 1
ATOM 1374 C C . GLN A 1 178 ? -15.214 0.636 1.099 1.00 85.88 178 GLN A C 1
ATOM 1376 O O . GLN A 1 178 ? -14.606 1.546 1.653 1.00 85.88 178 GLN A O 1
ATOM 1381 N N . VAL A 1 179 ? -15.605 0.728 -0.178 1.00 89.25 179 VAL A N 1
ATOM 1382 C CA . VAL A 1 179 ? -15.403 1.940 -0.989 1.00 89.25 179 VAL A CA 1
ATOM 1383 C C . VAL A 1 179 ? -16.128 3.133 -0.373 1.00 89.25 179 VAL A C 1
ATOM 1385 O O . VAL A 1 179 ? -15.527 4.189 -0.228 1.00 89.25 179 VAL A O 1
ATOM 1388 N N . ALA A 1 180 ? -17.394 2.966 0.012 1.00 88.88 180 ALA A N 1
ATOM 1389 C CA . ALA A 1 180 ? -18.188 4.042 0.597 1.00 88.88 180 ALA A CA 1
ATOM 1390 C C . ALA A 1 180 ? -17.656 4.511 1.959 1.00 88.88 180 ALA A C 1
ATOM 1392 O O . ALA A 1 180 ? -17.724 5.695 2.257 1.00 88.88 180 ALA A O 1
ATOM 1393 N N . TRP A 1 181 ? -17.123 3.598 2.774 1.00 84.50 181 TRP A N 1
ATOM 1394 C CA . TRP A 1 181 ? -16.475 3.930 4.043 1.00 84.50 181 TRP A CA 1
ATOM 1395 C C . TRP A 1 181 ? -15.152 4.688 3.823 1.00 84.50 181 TRP A C 1
ATOM 1397 O O . TRP A 1 181 ? -14.852 5.630 4.552 1.00 84.50 181 TRP A O 1
ATOM 1407 N N . ASN A 1 182 ? -14.363 4.313 2.816 1.00 82.38 182 ASN A N 1
ATOM 1408 C CA . ASN A 1 182 ? -13.049 4.918 2.579 1.00 82.38 182 ASN A CA 1
ATOM 1409 C C . ASN A 1 182 ? -13.085 6.331 1.956 1.00 82.38 182 ASN A C 1
ATOM 1411 O O . ASN A 1 182 ? -12.037 6.980 1.924 1.00 82.38 182 ASN A O 1
ATOM 1415 N N . LEU A 1 183 ? -14.232 6.782 1.435 1.00 82.94 183 LEU A N 1
ATOM 1416 C CA . LEU A 1 183 ? -14.436 8.106 0.821 1.00 82.94 183 LEU A CA 1
ATOM 1417 C C . LEU A 1 183 ? -14.912 9.147 1.844 1.00 82.94 183 LEU A C 1
ATOM 1419 O O . LEU A 1 183 ? -14.424 10.297 1.752 1.00 82.94 183 LEU A O 1
#

Radius of gyration: 37.32 Å; chains: 1; bounding box: 91×30×116 Å

pLDDT: mean 90.62, std 6.35, range [59.31, 98.06]

Secondary structure (DSSP, 8-state):
-HHHHHHHHHHHHHHHHHHHHHHHHHHHHHHHHHHHHHHHHHHHHHHHHHHHHHHHHHHHHHHHHHHHHHHHHHHHHHHHHHHHHHHT-S-HHHHHHHHHHHHHHHHHHHHHHHHHHHHHHHHTT------EEE-HHHHHHHHHHHHHHHHHHTT-------PPPSSPEEE-HHHHHHHHHH-